Protein AF-A0A512IQQ2-F1 (afdb_monomer)

Foldseek 3Di:
DDDPVVVLLVVLLVQLVVQVVVVHHSLVSSCVVDPPPDSVSSVVSVVVNVVVVVVVVVVVCCPDPNVVVVVVVVVVVVVVVPDD

pLDDT: mean 90.09, std 12.2, range [49.31, 98.69]

Solvent-accessible surface area (backbone atoms only — not comparable to full-atom values): 4737 Å² total; per-residue (Å²): 133,82,52,73,66,56,5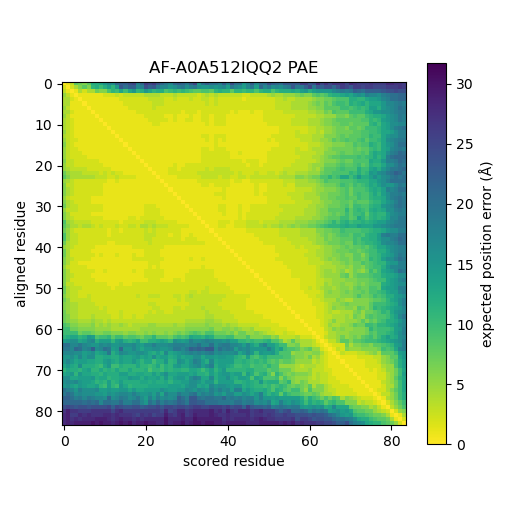5,50,48,51,53,43,30,50,44,22,53,58,27,46,77,69,76,42,66,20,62,62,48,30,49,68,76,44,70,89,62,56,65,70,57,50,51,50,30,50,52,50,49,52,49,54,52,51,49,56,49,50,63,49,39,62,75,36,72,62,28,54,53,52,52,50,51,54,56,49,56,56,58,74,70,64,83,124

Secondary structure (DSSP, 8-state):
---HHHHHHHHHHHHHHHHHHTTS-HHHHHHHHSTT--HHHHHHHHHHHHHHHHHHHHHHHHTSHHHHHHHHHHHHHHHHT---

Structure (mmCIF, N/CA/C/O backbone):
data_AF-A0A512IQQ2-F1
#
_entry.id   AF-A0A512IQQ2-F1
#
loop_
_atom_site.group_PDB
_atom_site.id
_atom_site.type_symbol
_atom_site.label_atom_id
_atom_site.label_alt_id
_atom_site.label_comp_id
_atom_site.label_asym_id
_atom_site.label_entity_id
_atom_site.label_seq_id
_atom_site.pdbx_PDB_ins_code
_atom_site.Cartn_x
_atom_site.Cartn_y
_atom_site.Cartn_z
_atom_site.occupancy
_atom_site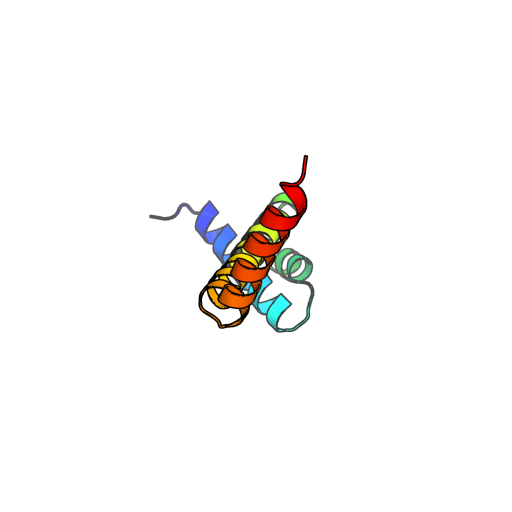.B_iso_or_equiv
_atom_site.auth_seq_id
_atom_site.auth_comp_id
_atom_site.auth_asym_id
_atom_site.auth_atom_id
_atom_site.pdbx_PDB_model_num
ATOM 1 N N . MET A 1 1 ? -0.662 19.080 13.944 1.00 49.31 1 MET A N 1
ATOM 2 C CA . MET A 1 1 ? -1.157 17.849 14.601 1.00 49.31 1 MET A CA 1
ATOM 3 C C . MET A 1 1 ? -2.013 17.082 13.604 1.00 49.31 1 MET A C 1
ATOM 5 O O . MET A 1 1 ? -2.852 17.706 12.963 1.00 49.31 1 MET A O 1
ATOM 9 N N . SER A 1 2 ? -1.772 15.783 13.404 1.00 69.19 2 SER A N 1
ATOM 10 C CA . SER A 1 2 ? -2.641 14.949 12.562 1.00 69.19 2 SER A CA 1
ATOM 11 C C . SER A 1 2 ? -3.980 14.740 13.269 1.00 69.19 2 SER A C 1
ATOM 13 O O . SER A 1 2 ? -4.008 14.549 14.482 1.00 69.19 2 SER A O 1
ATOM 15 N N . THR A 1 3 ? -5.085 14.776 12.532 1.00 89.75 3 THR A N 1
ATOM 16 C CA . THR A 1 3 ? -6.408 14.466 13.084 1.00 89.75 3 THR A CA 1
ATOM 17 C C . THR A 1 3 ? -6.487 12.994 13.501 1.00 89.75 3 THR A C 1
ATOM 19 O O . THR A 1 3 ? -5.751 12.165 12.963 1.00 89.75 3 THR A O 1
ATOM 22 N N . ALA A 1 4 ? -7.408 12.652 14.411 1.00 92.88 4 ALA A N 1
ATOM 23 C CA . ALA A 1 4 ? -7.658 11.261 14.811 1.00 92.88 4 ALA A CA 1
ATOM 24 C C . ALA A 1 4 ? -7.917 10.353 13.594 1.00 92.88 4 ALA A C 1
ATOM 26 O O . ALA A 1 4 ? -7.402 9.244 13.519 1.00 92.88 4 ALA A O 1
ATOM 27 N N . ARG A 1 5 ? -8.622 10.877 12.581 1.00 93.56 5 ARG A N 1
ATOM 28 C CA . ARG A 1 5 ? -8.824 10.206 11.291 1.00 93.56 5 ARG A CA 1
ATOM 29 C C . ARG A 1 5 ? -7.507 9.786 10.628 1.00 93.56 5 ARG A C 1
ATOM 31 O O . ARG A 1 5 ? -7.353 8.621 10.294 1.00 93.56 5 ARG A O 1
ATOM 38 N N . LYS A 1 6 ? -6.551 10.710 10.483 1.00 94.75 6 LYS A N 1
ATOM 39 C CA . LYS A 1 6 ? -5.258 10.426 9.835 1.00 94.75 6 LYS A CA 1
ATOM 40 C C . LYS A 1 6 ? -4.428 9.403 10.607 1.00 94.75 6 LYS A C 1
ATOM 42 O O . LYS A 1 6 ? -3.690 8.640 10.002 1.00 94.75 6 LYS A O 1
ATOM 47 N N . GLN A 1 7 ? -4.537 9.394 11.935 1.00 95.75 7 GLN A N 1
ATOM 48 C CA . GLN A 1 7 ? -3.851 8.403 12.769 1.00 95.75 7 GLN A CA 1
ATOM 49 C C . GLN A 1 7 ? -4.423 6.999 12.551 1.00 95.75 7 GLN A C 1
ATOM 51 O O . GLN A 1 7 ? -3.660 6.043 12.458 1.00 95.75 7 GLN A O 1
ATOM 56 N N . VAL A 1 8 ? -5.749 6.884 12.425 1.00 95.81 8 VAL A N 1
ATOM 57 C CA . VAL A 1 8 ? -6.416 5.611 12.120 1.00 95.81 8 VAL A CA 1
ATOM 58 C C . VAL A 1 8 ? -6.068 5.131 10.712 1.00 95.81 8 VAL A C 1
ATOM 60 O O . VAL A 1 8 ? -5.659 3.987 10.559 1.00 95.81 8 VAL A O 1
ATOM 63 N N . GLU A 1 9 ? -6.161 6.000 9.700 1.00 97.62 9 GLU A N 1
ATOM 64 C CA . GLU A 1 9 ? -5.797 5.659 8.314 1.00 97.62 9 GLU A CA 1
ATOM 65 C C . GLU A 1 9 ? -4.333 5.193 8.225 1.00 97.62 9 GLU A C 1
ATOM 67 O O . GLU A 1 9 ? -4.058 4.150 7.639 1.00 97.62 9 GLU A O 1
ATOM 72 N N . ALA A 1 10 ? -3.400 5.883 8.892 1.00 97.62 10 ALA A N 1
ATOM 73 C CA . ALA A 1 10 ? -1.996 5.473 8.939 1.00 97.62 10 ALA A CA 1
ATOM 74 C C . ALA A 1 10 ? -1.792 4.100 9.604 1.00 97.62 10 ALA A C 1
ATOM 76 O O . ALA A 1 10 ? -1.002 3.292 9.122 1.00 97.62 10 ALA A O 1
ATOM 77 N N . ALA A 1 11 ? -2.513 3.810 10.692 1.00 98.12 11 ALA A N 1
ATOM 78 C CA . ALA A 1 11 ? -2.438 2.509 11.350 1.00 98.12 11 ALA A CA 1
ATOM 79 C C . ALA A 1 11 ? -3.010 1.381 10.471 1.00 98.12 11 ALA A C 1
ATOM 81 O O . ALA A 1 11 ? -2.431 0.299 10.417 1.00 98.12 11 ALA A O 1
ATOM 82 N N . ILE A 1 12 ? -4.107 1.637 9.748 1.00 98.62 12 ILE A N 1
ATOM 83 C CA . ILE A 1 12 ? -4.676 0.692 8.776 1.00 98.62 12 ILE A CA 1
ATOM 84 C C . ILE A 1 12 ? -3.674 0.420 7.646 1.00 98.62 12 ILE A C 1
ATOM 86 O O . ILE A 1 12 ? -3.417 -0.741 7.335 1.00 98.62 12 ILE A O 1
ATOM 90 N N . ILE A 1 13 ? -3.076 1.470 7.073 1.00 98.62 13 ILE A N 1
ATOM 91 C CA . ILE A 1 13 ? -2.052 1.364 6.021 1.00 98.62 13 ILE A CA 1
ATOM 92 C C . ILE A 1 13 ? -0.872 0.508 6.485 1.00 98.62 13 ILE A C 1
ATOM 94 O O . ILE A 1 13 ? -0.425 -0.359 5.738 1.00 98.62 13 ILE A O 1
ATOM 98 N N . GLN A 1 14 ? -0.398 0.697 7.719 1.00 98.56 14 GLN A N 1
ATOM 99 C CA . GLN A 1 14 ? 0.705 -0.105 8.250 1.00 98.56 14 GLN A CA 1
ATOM 100 C C . GLN A 1 14 ? 0.349 -1.596 8.323 1.00 98.56 14 GLN A C 1
ATOM 102 O O . GLN A 1 14 ? 1.147 -2.432 7.913 1.00 98.56 14 GLN A O 1
ATOM 107 N N . ILE A 1 15 ? -0.859 -1.940 8.784 1.00 98.62 15 ILE A N 1
ATOM 108 C CA . ILE A 1 15 ? -1.307 -3.341 8.841 1.00 98.62 15 ILE A CA 1
ATOM 109 C C . ILE A 1 15 ? -1.393 -3.952 7.443 1.00 98.62 15 ILE A C 1
ATOM 111 O O . ILE A 1 15 ? -0.981 -5.096 7.255 1.00 98.62 15 ILE A O 1
ATOM 115 N N . ILE A 1 16 ? -1.908 -3.197 6.469 1.00 98.69 16 ILE A N 1
ATOM 116 C CA . ILE A 1 16 ? -1.954 -3.625 5.068 1.00 98.69 16 ILE A CA 1
ATOM 117 C C . ILE A 1 16 ? -0.536 -3.901 4.562 1.00 98.69 16 ILE A C 1
ATOM 119 O O . ILE A 1 16 ? -0.284 -4.977 4.027 1.00 98.69 16 ILE A O 1
ATOM 12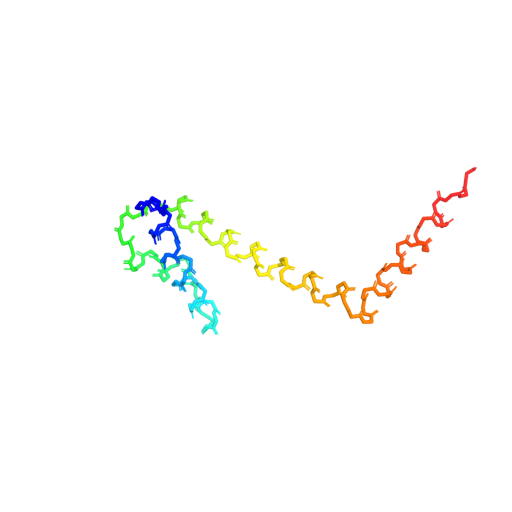3 N N . ALA A 1 17 ? 0.396 -2.970 4.783 1.00 98.38 17 ALA A N 1
ATOM 124 C CA . ALA A 1 17 ? 1.783 -3.106 4.354 1.00 98.38 17 ALA A CA 1
ATOM 125 C C . ALA A 1 17 ? 2.460 -4.349 4.953 1.00 98.38 17 ALA A C 1
ATOM 127 O O . ALA A 1 17 ? 3.106 -5.108 4.229 1.00 98.38 17 ALA A O 1
ATOM 128 N N . ASP A 1 18 ? 2.284 -4.580 6.256 1.00 98.38 18 ASP A N 1
ATOM 129 C CA . ASP A 1 18 ? 2.881 -5.718 6.961 1.00 98.38 18 ASP A CA 1
ATOM 130 C C . ASP A 1 18 ? 2.310 -7.057 6.474 1.00 98.38 18 ASP A C 1
ATOM 132 O O . ASP A 1 18 ? 3.044 -8.042 6.357 1.00 98.38 18 ASP A O 1
ATOM 136 N N . ALA A 1 19 ? 1.007 -7.100 6.193 1.00 98.31 19 ALA A N 1
ATOM 137 C CA . ALA A 1 19 ? 0.306 -8.267 5.669 1.00 98.31 19 ALA A CA 1
ATOM 138 C C . ALA A 1 19 ? 0.755 -8.609 4.238 1.00 98.31 19 ALA A C 1
ATOM 140 O O . ALA A 1 19 ? 1.161 -9.739 3.959 1.00 98.31 19 ALA A O 1
ATOM 141 N N . GLU A 1 20 ? 0.781 -7.620 3.350 1.00 97.94 20 GLU A N 1
ATOM 142 C CA . GLU A 1 20 ? 1.203 -7.789 1.957 1.00 97.94 20 GLU A CA 1
ATOM 143 C C . GLU A 1 20 ? 2.684 -8.194 1.864 1.00 97.94 20 GLU A C 1
ATOM 145 O O . GLU A 1 20 ? 3.051 -9.067 1.077 1.00 97.94 20 GLU A O 1
ATOM 150 N N . ALA A 1 21 ? 3.541 -7.655 2.741 1.00 97.31 21 ALA A N 1
ATOM 151 C CA . ALA A 1 21 ? 4.944 -8.067 2.850 1.00 97.31 21 ALA A CA 1
ATOM 152 C C . ALA A 1 21 ? 5.117 -9.542 3.265 1.00 97.31 21 ALA A C 1
ATOM 154 O O . ALA A 1 21 ? 6.140 -10.156 2.962 1.00 97.31 21 ALA A O 1
ATOM 155 N N . GLN A 1 22 ? 4.121 -10.121 3.938 1.00 97.75 22 GLN A N 1
ATOM 156 C CA . GLN A 1 22 ? 4.070 -11.536 4.315 1.00 97.75 22 GLN A CA 1
ATOM 157 C C . GLN A 1 22 ? 3.339 -12.403 3.274 1.00 97.75 22 GLN A C 1
ATOM 159 O O . GLN A 1 22 ? 3.201 -13.610 3.476 1.00 97.75 22 GLN A O 1
ATOM 164 N N . GLY A 1 23 ? 2.873 -11.815 2.167 1.00 97.38 23 GLY A N 1
ATOM 165 C CA . GLY A 1 23 ? 2.115 -12.514 1.129 1.00 97.38 23 GLY A CA 1
ATOM 166 C C . GLY A 1 23 ? 0.698 -12.903 1.555 1.00 97.38 23 GLY A C 1
ATOM 167 O O . GLY A 1 23 ? 0.143 -13.862 1.018 1.00 97.38 23 GLY A O 1
ATOM 168 N N . VAL A 1 24 ? 0.118 -12.199 2.532 1.00 97.50 24 VAL A N 1
ATOM 169 C CA . VAL A 1 24 ? -1.280 -12.377 2.947 1.00 97.50 24 VAL A CA 1
ATOM 170 C C . VAL A 1 24 ? -2.120 -11.165 2.544 1.00 97.50 24 VAL A C 1
ATOM 172 O O . VAL A 1 24 ? -1.606 -10.062 2.406 1.00 97.50 24 VAL A O 1
ATOM 175 N N . ASP A 1 25 ? -3.428 -11.372 2.372 1.00 97.88 25 ASP A N 1
ATOM 176 C CA . ASP A 1 25 ? -4.365 -10.318 1.966 1.00 97.88 25 ASP A CA 1
ATOM 177 C C . ASP A 1 25 ? -4.409 -9.179 3.003 1.00 97.88 25 ASP A C 1
ATOM 179 O O . ASP A 1 25 ? -4.883 -9.359 4.136 1.00 97.88 25 ASP A O 1
ATOM 183 N N . GLY A 1 26 ? -3.910 -8.003 2.607 1.00 98.06 26 GLY A N 1
ATOM 184 C CA . GLY A 1 26 ? -3.809 -6.837 3.478 1.00 98.06 26 GLY A CA 1
ATOM 185 C C . GLY A 1 26 ? -5.159 -6.247 3.875 1.00 98.06 26 GLY A C 1
ATOM 186 O O . GLY A 1 26 ? -5.331 -5.827 5.022 1.00 98.06 26 GLY A O 1
ATOM 187 N N . VAL A 1 27 ? -6.148 -6.268 2.980 1.00 98.00 27 VAL A N 1
ATOM 188 C CA . VAL A 1 27 ? -7.491 -5.741 3.262 1.00 98.00 27 VAL A CA 1
ATOM 189 C C . VAL A 1 27 ? -8.208 -6.634 4.267 1.00 98.00 27 VAL A C 1
ATOM 191 O O . VAL A 1 27 ? -8.799 -6.139 5.228 1.00 98.00 27 VAL A O 1
ATOM 194 N N . LEU A 1 28 ? -8.101 -7.954 4.115 1.00 98.00 28 LEU A N 1
ATOM 195 C CA . LEU A 1 28 ? -8.646 -8.907 5.077 1.00 98.00 28 LEU A CA 1
ATOM 196 C C . LEU A 1 28 ? -7.957 -8.790 6.447 1.00 98.00 28 LEU A C 1
ATOM 198 O O . LEU A 1 28 ? -8.627 -8.876 7.481 1.00 98.00 28 LEU A O 1
ATOM 202 N N . ALA A 1 29 ? -6.638 -8.577 6.480 1.00 98.38 29 ALA A N 1
ATOM 203 C CA . ALA A 1 29 ? -5.908 -8.325 7.723 1.00 98.38 29 ALA A CA 1
ATOM 204 C C . ALA A 1 29 ? -6.390 -7.036 8.412 1.00 98.38 29 ALA A C 1
ATOM 206 O O . ALA A 1 29 ? -6.692 -7.049 9.609 1.00 98.38 29 ALA A O 1
ATOM 207 N N . ALA A 1 30 ? -6.557 -5.95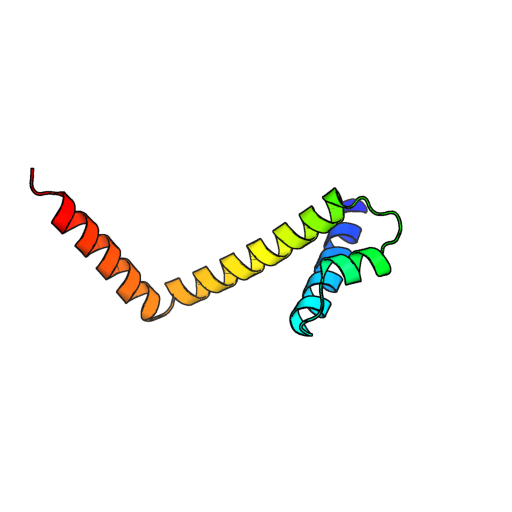3 7.650 1.00 98.19 30 ALA A N 1
ATOM 208 C CA . ALA A 1 30 ? -7.091 -4.692 8.149 1.00 98.19 30 ALA A CA 1
ATOM 209 C C . ALA A 1 30 ? -8.529 -4.828 8.668 1.00 98.19 30 ALA A C 1
ATOM 211 O O . ALA A 1 30 ? -8.836 -4.333 9.751 1.00 98.19 30 ALA A O 1
ATOM 212 N N . HIS A 1 31 ? -9.392 -5.565 7.963 1.00 98.00 31 HIS A N 1
ATOM 213 C CA . HIS A 1 31 ? -10.766 -5.829 8.395 1.00 98.00 31 HIS A CA 1
ATOM 214 C C . HIS A 1 31 ? -10.812 -6.581 9.738 1.00 98.00 31 HIS A C 1
ATOM 216 O O . HIS A 1 31 ? -11.681 -6.328 10.574 1.00 98.00 31 HIS A O 1
ATOM 222 N N . ARG A 1 32 ? -9.878 -7.510 9.981 1.00 97.94 32 ARG A N 1
ATOM 223 C CA . ARG A 1 32 ? -9.770 -8.226 11.267 1.00 97.94 32 ARG A CA 1
ATOM 224 C C . ARG A 1 32 ? -9.267 -7.326 12.396 1.00 97.94 32 ARG A C 1
ATOM 226 O O . ARG A 1 32 ? -9.733 -7.467 13.523 1.00 97.94 32 ARG A O 1
ATOM 233 N N . ALA A 1 33 ? -8.327 -6.430 12.102 1.00 97.81 33 ALA A N 1
ATOM 234 C CA . ALA A 1 33 ? -7.730 -5.536 13.091 1.00 97.81 33 ALA A CA 1
ATOM 235 C C . ALA A 1 33 ? -8.618 -4.330 13.442 1.00 97.81 33 ALA A C 1
ATOM 237 O O . ALA A 1 33 ? -8.594 -3.860 14.578 1.00 97.81 33 ALA A O 1
ATOM 238 N N . PHE A 1 34 ? -9.424 -3.855 12.491 1.00 96.94 34 PHE A N 1
ATOM 239 C CA . PHE A 1 34 ? -10.312 -2.703 12.641 1.00 96.94 34 PHE A CA 1
ATOM 240 C C . PHE A 1 34 ? -11.774 -3.069 12.337 1.00 96.94 34 PHE A C 1
ATOM 242 O O . PHE A 1 34 ? -12.366 -2.535 11.388 1.00 96.94 34 PHE A O 1
ATOM 249 N N . PRO A 1 35 ? -12.387 -3.964 13.137 1.00 96.56 35 PRO A N 1
ATOM 250 C CA . PRO A 1 35 ? -13.751 -4.416 12.900 1.00 96.56 35 PRO A CA 1
ATOM 251 C C . PRO A 1 35 ? -14.738 -3.244 12.961 1.00 96.56 35 PRO A C 1
ATOM 253 O O . PRO A 1 35 ? -14.679 -2.405 13.860 1.00 96.56 35 PRO A O 1
ATOM 256 N N . GLY A 1 36 ? -15.662 -3.194 12.001 1.00 95.44 36 GLY A N 1
ATOM 257 C CA . GLY A 1 36 ? -16.659 -2.124 11.887 1.00 95.44 36 GLY A CA 1
ATOM 258 C C . GLY A 1 36 ? -16.196 -0.900 11.091 1.00 95.44 36 GLY A C 1
ATOM 259 O O . GLY A 1 36 ? -16.998 0.004 10.857 1.00 95.44 36 GLY A O 1
ATOM 260 N N . THR A 1 37 ? -14.943 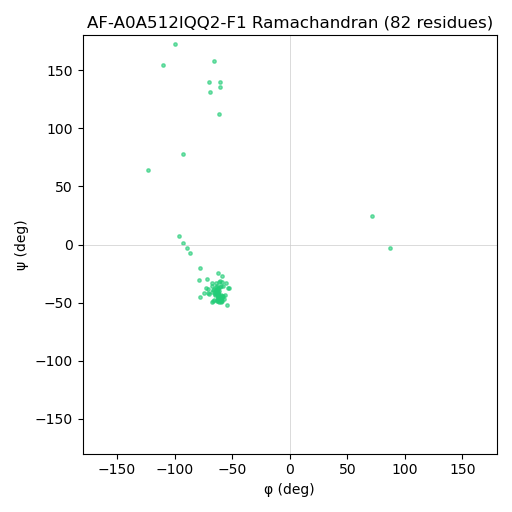-0.871 10.631 1.00 97.19 37 THR A N 1
ATOM 261 C CA . THR A 1 37 ? -14.504 0.122 9.643 1.00 97.19 37 THR A CA 1
ATOM 262 C C . THR A 1 37 ? -15.172 -0.172 8.298 1.00 97.19 37 THR A C 1
ATOM 264 O O . THR A 1 37 ? -15.129 -1.320 7.861 1.00 97.19 37 THR A O 1
ATOM 267 N N . PRO A 1 38 ? -15.782 0.820 7.621 1.00 97.94 38 PRO A N 1
ATOM 268 C CA . PRO A 1 38 ? -16.391 0.595 6.315 1.00 97.94 38 PRO A CA 1
ATOM 269 C C . PRO A 1 38 ? -15.372 0.114 5.280 1.00 97.94 38 PRO A C 1
ATOM 271 O O . PRO A 1 38 ? -14.280 0.678 5.185 1.00 97.94 38 PRO A O 1
ATOM 274 N N . ASP A 1 39 ? -15.765 -0.842 4.437 1.00 97.50 39 ASP A N 1
ATOM 275 C CA . ASP A 1 39 ? -14.895 -1.402 3.394 1.00 97.50 39 ASP A CA 1
ATOM 276 C C . ASP A 1 39 ? -14.295 -0.327 2.486 1.00 97.50 39 ASP A C 1
ATOM 278 O O . ASP A 1 39 ? -13.130 -0.402 2.118 1.00 97.50 39 ASP A O 1
ATOM 282 N N . THR A 1 40 ? -15.051 0.725 2.164 1.00 97.94 40 THR A N 1
ATOM 283 C CA . THR A 1 40 ? -14.560 1.838 1.338 1.00 97.94 40 THR A CA 1
ATOM 284 C C . THR A 1 40 ? -13.370 2.569 1.961 1.00 97.94 40 THR A C 1
ATOM 286 O O . THR A 1 40 ? -12.504 3.049 1.233 1.00 97.94 40 THR A O 1
ATOM 289 N N . VAL A 1 41 ? -13.292 2.638 3.293 1.00 97.94 41 VAL A N 1
ATOM 290 C CA . VAL A 1 41 ? -12.145 3.217 4.006 1.00 97.94 41 VAL A CA 1
ATOM 291 C C . VAL A 1 41 ? -10.954 2.264 3.953 1.00 97.94 41 VAL A C 1
ATOM 293 O O . VAL A 1 41 ? -9.838 2.714 3.701 1.00 97.94 41 VAL A O 1
ATOM 296 N N . LEU A 1 42 ? -11.185 0.960 4.136 1.00 98.38 42 LEU A N 1
ATOM 297 C CA . LEU A 1 42 ? -10.135 -0.061 4.058 1.00 98.38 42 LEU A CA 1
ATOM 298 C C . LEU A 1 42 ? -9.516 -0.115 2.656 1.00 98.38 42 LEU A C 1
ATOM 300 O O . LEU A 1 42 ? -8.298 -0.026 2.520 1.00 98.38 42 LEU A O 1
ATOM 304 N N . TRP A 1 43 ? -10.350 -0.164 1.617 1.00 98.44 43 TRP A N 1
ATOM 305 C CA . TRP A 1 43 ? -9.910 -0.101 0.224 1.00 98.44 43 TRP A CA 1
ATOM 306 C C . TRP A 1 43 ? -9.225 1.223 -0.106 1.00 98.44 43 TRP A C 1
ATOM 308 O O . TRP A 1 43 ? -8.217 1.218 -0.800 1.00 98.44 43 TRP A O 1
ATOM 318 N N . GLY A 1 44 ? -9.705 2.347 0.435 1.00 98.44 44 GLY A N 1
ATOM 319 C CA . GLY A 1 44 ? -9.030 3.638 0.288 1.00 98.44 44 GLY A CA 1
ATOM 320 C C . GLY A 1 44 ? -7.611 3.631 0.867 1.00 98.44 44 GLY A C 1
ATOM 321 O O . GLY A 1 44 ? -6.683 4.110 0.218 1.00 98.44 44 GLY A O 1
ATOM 322 N N . CYS A 1 45 ? -7.426 3.035 2.048 1.00 98.50 45 CYS A N 1
ATOM 323 C CA . CYS A 1 45 ? -6.108 2.863 2.664 1.00 98.50 45 CYS A CA 1
ATOM 324 C C . CYS A 1 45 ? -5.212 1.926 1.840 1.00 98.50 45 CYS A C 1
ATOM 326 O O . CYS A 1 45 ? -4.042 2.234 1.628 1.00 98.50 45 CYS A O 1
ATOM 328 N N . TRP A 1 46 ? -5.76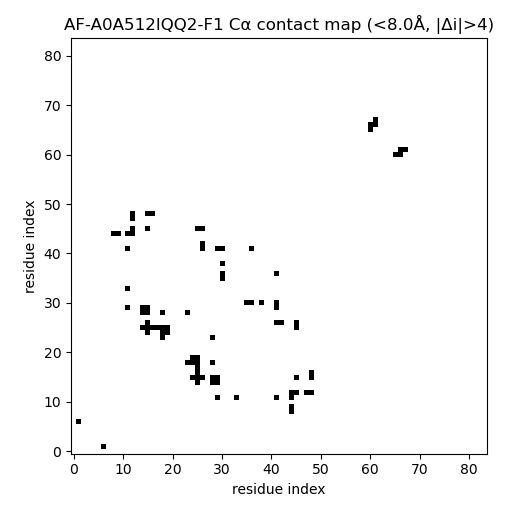0 0.819 1.328 1.00 98.44 46 TRP A N 1
ATOM 329 C CA . TRP A 1 46 ? -5.025 -0.102 0.455 1.00 98.44 46 TRP A CA 1
ATOM 330 C C . TRP A 1 46 ? -4.574 0.578 -0.841 1.00 98.44 46 TRP A C 1
ATOM 332 O O . TRP A 1 46 ? -3.404 0.496 -1.202 1.00 98.44 46 TRP A O 1
ATOM 342 N N . SER A 1 47 ? -5.464 1.324 -1.501 1.00 98.38 47 SER A N 1
ATOM 343 C CA . SER A 1 47 ? -5.128 2.076 -2.714 1.00 98.38 47 SER A CA 1
ATOM 344 C C . SER A 1 47 ? -4.076 3.150 -2.458 1.00 98.38 47 SER A C 1
ATOM 346 O O . SER A 1 47 ? -3.215 3.363 -3.308 1.00 98.38 47 SER A O 1
ATOM 348 N N . GLN A 1 48 ? -4.118 3.822 -1.303 1.00 98.25 48 GLN A N 1
ATOM 349 C CA . GLN A 1 48 ? -3.073 4.775 -0.933 1.00 98.25 48 GLN A CA 1
ATOM 350 C C . GLN A 1 48 ? -1.718 4.072 -0.785 1.00 98.25 48 GLN A C 1
ATOM 352 O O . GLN A 1 48 ? -0.736 4.519 -1.373 1.00 98.25 48 GLN A O 1
ATOM 357 N N . TRP A 1 49 ? -1.671 2.963 -0.044 1.00 98.12 49 TRP A N 1
ATOM 358 C CA . TRP A 1 49 ? -0.455 2.174 0.141 1.00 98.12 49 TRP A CA 1
ATOM 359 C C . TRP A 1 49 ? 0.125 1.663 -1.189 1.00 98.12 49 TRP A C 1
ATOM 361 O O . TRP A 1 49 ? 1.315 1.846 -1.452 1.00 98.12 49 TRP A O 1
ATOM 371 N N . ASP A 1 50 ? -0.699 1.067 -2.056 1.00 98.00 50 ASP A N 1
ATOM 372 C CA . ASP A 1 50 ? -0.231 0.542 -3.345 1.00 98.00 50 ASP A CA 1
ATOM 373 C C . ASP A 1 50 ? 0.201 1.668 -4.299 1.00 98.00 50 ASP A C 1
ATOM 375 O O . ASP A 1 50 ? 1.182 1.524 -5.033 1.00 98.00 50 ASP A O 1
ATOM 379 N N . GLY A 1 51 ? -0.458 2.830 -4.227 1.00 97.81 51 GLY A N 1
ATOM 380 C CA . GLY A 1 51 ? -0.042 4.041 -4.931 1.00 97.81 51 GLY A CA 1
ATOM 381 C C . GLY A 1 51 ? 1.344 4.526 -4.496 1.00 97.81 51 GLY A C 1
ATOM 382 O O . GLY A 1 51 ? 2.208 4.743 -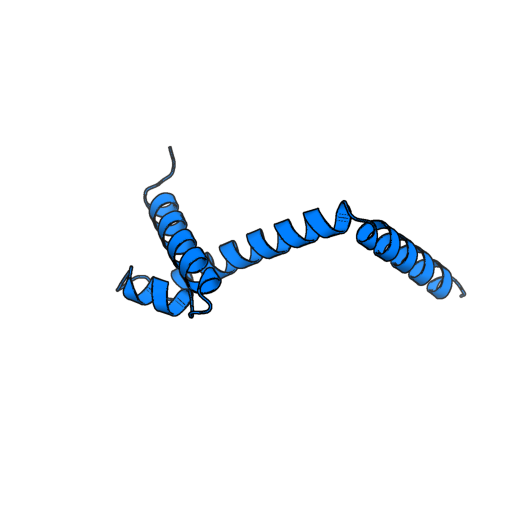5.344 1.00 97.81 51 GLY A O 1
ATOM 383 N N . GLU A 1 52 ? 1.594 4.635 -3.187 1.00 96.00 52 GLU A N 1
ATOM 384 C CA . GLU A 1 52 ? 2.907 5.013 -2.638 1.00 96.00 52 GLU A CA 1
ATOM 385 C C . GLU A 1 52 ? 4.000 4.001 -3.030 1.00 96.00 52 GLU A C 1
ATOM 387 O O . GLU A 1 52 ? 5.114 4.386 -3.398 1.00 96.00 52 GLU A O 1
ATOM 392 N N . ARG A 1 53 ? 3.678 2.702 -3.023 1.00 95.62 53 ARG A N 1
ATOM 393 C CA . ARG A 1 53 ? 4.587 1.630 -3.453 1.00 95.62 53 ARG A CA 1
ATOM 394 C C . ARG A 1 53 ? 4.915 1.713 -4.945 1.00 95.62 53 ARG A C 1
ATOM 396 O O . ARG A 1 53 ? 6.075 1.559 -5.331 1.00 95.62 53 ARG A O 1
ATOM 403 N N . THR A 1 54 ? 3.908 1.967 -5.775 1.00 96.25 54 THR A N 1
ATOM 404 C CA . THR A 1 54 ? 4.062 2.128 -7.226 1.00 96.25 54 THR A CA 1
ATOM 405 C C . THR A 1 54 ? 4.904 3.358 -7.555 1.00 96.25 54 THR A C 1
ATOM 407 O O . THR A 1 54 ? 5.801 3.283 -8.393 1.00 96.25 54 THR A O 1
ATOM 410 N N . GLU A 1 55 ? 4.686 4.471 -6.855 1.00 95.69 55 GLU A N 1
ATOM 411 C CA . GLU A 1 55 ? 5.498 5.679 -7.012 1.00 95.69 55 GLU A CA 1
ATOM 412 C C . GLU A 1 55 ? 6.961 5.428 -6.624 1.00 95.69 55 GLU A C 1
ATOM 414 O O . GLU A 1 55 ? 7.876 5.776 -7.369 1.00 95.69 55 GLU A O 1
ATOM 419 N N . ALA A 1 56 ? 7.213 4.746 -5.503 1.00 92.50 56 ALA A N 1
ATOM 420 C CA . ALA A 1 56 ? 8.573 4.391 -5.094 1.00 92.50 56 ALA A CA 1
ATOM 421 C C . ALA A 1 56 ? 9.297 3.516 -6.138 1.00 92.50 56 ALA A C 1
ATOM 423 O O . ALA A 1 56 ? 10.511 3.656 -6.349 1.00 92.50 56 ALA A O 1
ATOM 424 N N . TRP A 1 57 ? 8.561 2.629 -6.814 1.00 93.31 57 TRP A N 1
ATOM 425 C CA . TRP A 1 57 ? 9.086 1.860 -7.938 1.00 93.31 57 TRP A CA 1
ATOM 426 C C . TRP A 1 57 ? 9.435 2.759 -9.132 1.00 93.31 57 TRP A C 1
ATOM 428 O O . TRP A 1 57 ? 10.563 2.678 -9.623 1.00 93.31 57 TRP A O 1
ATOM 438 N N . TRP A 1 58 ? 8.550 3.676 -9.544 1.00 90.25 58 TRP A N 1
ATOM 439 C CA . TRP A 1 58 ? 8.838 4.633 -10.624 1.00 90.25 58 TRP A CA 1
ATOM 440 C C . TRP A 1 58 ? 10.079 5.479 -10.336 1.00 90.25 58 TRP A C 1
ATOM 442 O O . TRP A 1 58 ? 10.989 5.534 -11.162 1.00 90.25 58 TRP A O 1
ATOM 452 N N . GLN A 1 59 ? 10.194 6.024 -9.125 1.00 89.44 59 GLN A N 1
ATOM 453 C CA . GLN A 1 59 ? 11.372 6.779 -8.683 1.00 89.44 59 GLN A CA 1
ATOM 454 C C . GLN A 1 59 ? 12.668 5.952 -8.735 1.00 89.44 59 GLN A C 1
ATOM 456 O O . GLN A 1 59 ? 13.775 6.487 -8.846 1.00 89.44 59 GLN A O 1
ATOM 461 N N . THR A 1 60 ? 12.569 4.629 -8.617 1.00 88.44 60 THR A N 1
ATOM 462 C CA . THR A 1 60 ? 13.716 3.724 -8.756 1.00 88.44 60 THR A CA 1
ATOM 463 C C . THR A 1 60 ? 14.070 3.516 -10.225 1.00 88.44 60 THR A C 1
ATOM 465 O O . THR A 1 60 ? 15.239 3.642 -10.591 1.00 88.44 60 THR A O 1
ATOM 468 N N . VAL A 1 61 ? 13.067 3.281 -11.072 1.00 86.31 61 VAL A N 1
ATOM 469 C CA . VAL A 1 61 ? 13.231 3.125 -12.521 1.00 86.31 61 VAL A CA 1
ATOM 470 C C . VAL A 1 61 ? 13.850 4.375 -13.143 1.00 86.31 61 VAL A C 1
ATOM 472 O O . VAL A 1 61 ? 14.855 4.267 -13.844 1.00 86.31 61 VAL A O 1
ATOM 475 N N . GLU A 1 62 ? 13.331 5.564 -12.835 1.00 84.94 62 GLU A N 1
ATOM 476 C CA . GLU A 1 62 ? 13.790 6.838 -13.406 1.00 84.94 62 GLU A CA 1
ATOM 477 C C . GLU A 1 62 ? 15.274 7.132 -13.145 1.00 84.94 62 GLU A C 1
ATOM 479 O O . GLU A 1 62 ? 15.949 7.737 -13.987 1.00 84.94 62 GLU A O 1
ATOM 484 N N . ARG A 1 63 ? 15.789 6.675 -11.996 1.00 80.75 63 ARG A N 1
ATOM 485 C CA . ARG A 1 63 ? 17.189 6.839 -11.572 1.00 80.75 63 ARG A CA 1
ATOM 486 C C . ARG A 1 63 ? 18.124 5.743 -12.085 1.00 80.75 63 ARG A C 1
ATOM 488 O O . ARG A 1 63 ? 19.333 5.842 -11.882 1.00 80.75 63 ARG A O 1
ATOM 495 N N . SER A 1 64 ? 17.588 4.701 -12.708 1.00 82.06 64 SER A N 1
ATOM 496 C CA . SER A 1 64 ? 18.352 3.550 -13.190 1.00 82.06 64 SER A CA 1
ATOM 497 C C . SER A 1 64 ? 18.644 3.631 -14.695 1.00 82.06 64 SER A C 1
ATOM 499 O O . SER A 1 64 ? 18.119 4.493 -15.403 1.00 82.06 64 SER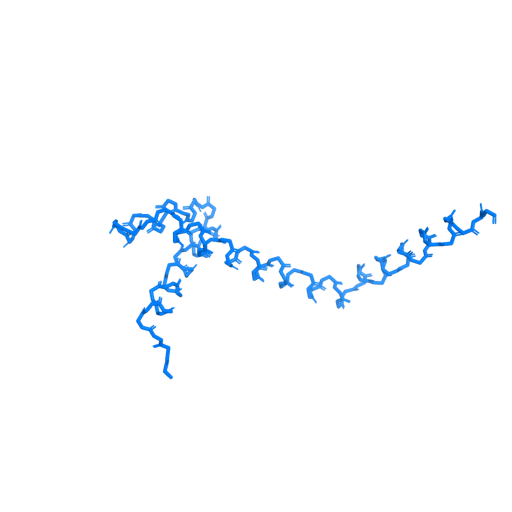 A O 1
ATOM 501 N N . ILE A 1 65 ? 19.468 2.700 -15.191 1.00 74.50 65 ILE A N 1
ATOM 502 C CA . ILE A 1 65 ? 19.709 2.496 -16.632 1.00 74.50 65 ILE A CA 1
ATOM 503 C C . ILE A 1 65 ? 18.382 2.257 -17.374 1.00 74.50 65 ILE A C 1
ATOM 505 O O . ILE A 1 65 ? 18.214 2.733 -18.498 1.00 74.50 65 ILE A O 1
ATOM 509 N N . ASP A 1 66 ? 17.402 1.622 -16.726 1.00 77.25 66 ASP A N 1
ATOM 510 C CA . ASP A 1 66 ? 16.073 1.399 -17.304 1.00 77.25 66 ASP A CA 1
ATOM 511 C C . ASP A 1 66 ? 15.363 2.723 -17.616 1.00 77.25 66 ASP A C 1
ATOM 513 O O . ASP A 1 66 ? 14.671 2.832 -18.626 1.00 77.25 66 ASP A O 1
ATOM 517 N N . GLY A 1 67 ? 15.607 3.775 -16.829 1.00 76.00 67 GLY A N 1
ATOM 518 C CA . GLY A 1 67 ? 15.102 5.117 -17.108 1.00 76.00 67 GLY A CA 1
ATOM 519 C C . GLY A 1 67 ? 15.661 5.705 -18.408 1.00 76.00 67 GLY A C 1
ATOM 520 O O . GLY A 1 67 ? 14.946 6.397 -19.132 1.00 76.00 67 GLY A O 1
ATOM 521 N N . GLU A 1 68 ? 16.920 5.420 -18.750 1.00 77.81 68 GLU A N 1
ATOM 522 C CA . GLU A 1 68 ? 17.509 5.836 -20.029 1.00 77.81 68 GLU A CA 1
ATOM 523 C C . GLU A 1 68 ? 16.921 5.045 -21.202 1.00 77.81 68 GLU A C 1
ATOM 525 O O . GLU A 1 68 ? 16.570 5.636 -22.225 1.00 77.81 68 GLU A O 1
ATOM 530 N N . ILE A 1 69 ? 16.729 3.735 -21.027 1.00 83.62 69 ILE A N 1
ATOM 531 C CA . ILE A 1 69 ? 16.080 2.872 -22.021 1.00 83.62 69 ILE A CA 1
ATOM 532 C C . ILE A 1 69 ? 14.651 3.354 -22.301 1.00 83.62 69 ILE A C 1
ATOM 534 O O . ILE A 1 69 ? 14.284 3.522 -23.464 1.00 83.62 69 ILE A O 1
ATOM 538 N N . ILE A 1 70 ? 13.866 3.646 -21.258 1.00 83.12 70 ILE A N 1
ATOM 539 C CA . ILE A 1 70 ? 12.495 4.161 -21.391 1.00 83.12 70 ILE A CA 1
ATOM 540 C C . ILE A 1 70 ? 12.490 5.508 -22.123 1.00 83.12 70 ILE A C 1
ATOM 542 O O . ILE A 1 70 ? 11.723 5.682 -23.070 1.00 83.12 70 ILE A O 1
ATOM 546 N N . ARG A 1 71 ? 13.369 6.451 -21.753 1.00 84.12 71 ARG A N 1
ATOM 547 C CA . ARG A 1 71 ? 13.478 7.747 -22.451 1.00 84.12 71 ARG A CA 1
ATOM 548 C C . ARG A 1 71 ? 13.808 7.570 -23.933 1.00 84.12 71 ARG A C 1
ATOM 550 O O . ARG A 1 71 ? 13.176 8.201 -24.778 1.00 84.12 71 ARG A O 1
ATOM 557 N N . ASN A 1 72 ? 14.753 6.690 -24.255 1.00 83.88 72 ASN A N 1
ATOM 558 C CA . ASN A 1 72 ? 15.136 6.403 -25.636 1.00 83.88 72 ASN A CA 1
ATOM 559 C C . ASN A 1 72 ? 13.982 5.769 -26.427 1.00 83.88 72 ASN A C 1
ATOM 561 O O . ASN A 1 72 ? 13.756 6.152 -27.576 1.00 83.88 72 ASN A O 1
ATOM 565 N N . ALA A 1 73 ? 13.215 4.866 -25.810 1.00 86.12 73 ALA A N 1
ATOM 566 C CA . ALA A 1 73 ? 12.030 4.264 -26.417 1.00 86.12 73 ALA A CA 1
ATOM 567 C C . ALA A 1 73 ? 10.933 5.304 -26.711 1.00 86.12 73 ALA A C 1
ATOM 569 O O . ALA A 1 73 ? 10.366 5.301 -27.802 1.00 86.12 73 ALA A O 1
ATOM 570 N N . VAL A 1 74 ? 10.681 6.241 -25.789 1.00 86.88 74 VAL A N 1
ATOM 571 C CA . VAL A 1 74 ? 9.726 7.347 -25.996 1.00 86.88 74 VAL A CA 1
ATOM 572 C C . VAL A 1 74 ? 10.169 8.255 -27.149 1.00 86.88 74 VAL A C 1
ATOM 574 O O . VAL A 1 74 ? 9.365 8.599 -28.015 1.00 86.88 74 VAL A O 1
ATOM 577 N N . VAL A 1 75 ? 11.457 8.612 -27.211 1.00 87.81 75 VAL A N 1
ATOM 578 C CA . VAL A 1 75 ? 12.011 9.427 -28.307 1.00 87.81 75 VAL A CA 1
ATOM 579 C C . VAL A 1 75 ? 11.907 8.707 -29.653 1.00 87.81 75 VAL A C 1
ATOM 581 O O . VAL A 1 75 ? 11.590 9.346 -30.657 1.00 87.81 75 VAL A O 1
ATOM 584 N N . ALA A 1 76 ? 12.163 7.398 -29.692 1.00 84.88 76 ALA A N 1
ATOM 585 C CA . ALA A 1 76 ? 12.011 6.594 -30.901 1.00 84.88 76 ALA A CA 1
ATOM 586 C C . ALA A 1 76 ? 10.546 6.555 -31.371 1.00 84.88 76 ALA A C 1
ATOM 588 O O . ALA A 1 76 ? 10.271 6.882 -32.523 1.00 84.88 76 ALA A O 1
ATOM 589 N N . ALA A 1 77 ? 9.601 6.292 -30.462 1.00 84.00 77 ALA A N 1
ATOM 590 C CA . ALA A 1 77 ? 8.171 6.262 -30.773 1.00 84.00 77 ALA A CA 1
ATOM 591 C C . ALA A 1 77 ? 7.653 7.590 -31.360 1.00 84.00 77 ALA A C 1
ATOM 593 O O . ALA A 1 77 ? 6.815 7.592 -32.261 1.00 84.00 77 ALA A O 1
ATOM 594 N N . HIS A 1 78 ? 8.179 8.730 -30.900 1.00 78.12 78 HIS A N 1
ATOM 595 C CA . HIS A 1 78 ? 7.833 10.038 -31.462 1.00 78.12 78 HIS A CA 1
ATOM 596 C C . HIS A 1 78 ? 8.415 10.296 -32.860 1.00 78.12 78 HIS A C 1
ATOM 598 O O . HIS A 1 78 ? 7.804 11.032 -33.634 1.00 78.12 78 HIS A O 1
ATOM 604 N N . LYS A 1 79 ? 9.570 9.712 -33.204 1.00 73.88 79 LYS A N 1
ATOM 605 C CA . LYS A 1 79 ? 10.170 9.852 -34.543 1.00 73.88 79 LYS A CA 1
ATOM 606 C C . LYS A 1 79 ? 9.410 9.048 -35.594 1.00 73.88 79 LYS A C 1
ATOM 608 O O . LYS A 1 79 ? 9.217 9.542 -36.701 1.00 73.88 79 LYS A O 1
ATOM 613 N N . ASP A 1 80 ? 8.923 7.869 -35.224 1.00 64.56 80 ASP A N 1
ATOM 614 C CA . ASP A 1 80 ? 8.220 6.974 -36.148 1.00 64.56 80 ASP A CA 1
ATOM 615 C C . ASP A 1 80 ? 6.766 7.414 -36.418 1.00 64.56 80 ASP A C 1
ATOM 617 O O . ASP A 1 80 ? 6.190 7.062 -37.444 1.00 64.56 80 ASP A O 1
ATOM 621 N N . GLY A 1 81 ? 6.180 8.241 -35.543 1.00 59.66 81 GLY A N 1
ATOM 622 C CA . GLY A 1 81 ? 4.847 8.835 -35.725 1.00 59.66 81 GLY A CA 1
ATOM 623 C C . GLY A 1 81 ? 4.815 10.183 -36.463 1.00 59.66 81 GLY A C 1
ATOM 624 O O . GLY A 1 81 ? 3.734 10.726 -36.671 1.00 59.66 81 GLY A O 1
ATOM 625 N N . GLY A 1 82 ? 5.974 10.747 -36.832 1.00 52.47 82 GLY A N 1
ATOM 626 C CA . GLY A 1 82 ? 6.104 12.075 -37.454 1.00 52.47 82 GLY A CA 1
ATOM 627 C C . GLY A 1 82 ? 6.196 12.085 -38.985 1.00 52.47 82 GLY A C 1
ATOM 628 O O . GLY A 1 82 ? 6.468 13.133 -39.565 1.00 52.47 82 GLY A O 1
ATOM 629 N N . GLY A 1 83 ? 6.013 10.938 -39.641 1.00 54.44 83 GLY A N 1
ATOM 630 C CA . GLY A 1 83 ? 5.971 10.824 -41.100 1.00 54.44 83 GLY A CA 1
ATOM 631 C C . GLY A 1 83 ? 4.544 10.919 -41.637 1.00 54.44 83 GLY A C 1
ATOM 632 O O . GLY A 1 83 ? 3.956 9.893 -41.970 1.00 54.44 83 GLY A O 1
ATOM 633 N N . ALA A 1 84 ? 4.002 12.134 -41.711 1.00 50.12 84 ALA A N 1
ATOM 634 C CA . ALA A 1 84 ? 2.832 12.472 -42.524 1.00 50.12 84 ALA A CA 1
ATOM 635 C C . ALA A 1 84 ? 3.166 13.672 -43.412 1.00 50.12 84 ALA A C 1
ATOM 637 O O . ALA A 1 84 ? 3.740 14.648 -42.876 1.00 50.12 84 ALA A O 1
#

Mean predicted aligned error: 7.1 Å

Organism: NCBI:txid1176176

Radius of gyration: 19.22 Å; Cα contacts (8 Å, |Δi|>4): 45; chains: 1; bounding box: 36×30×57 Å

Sequenc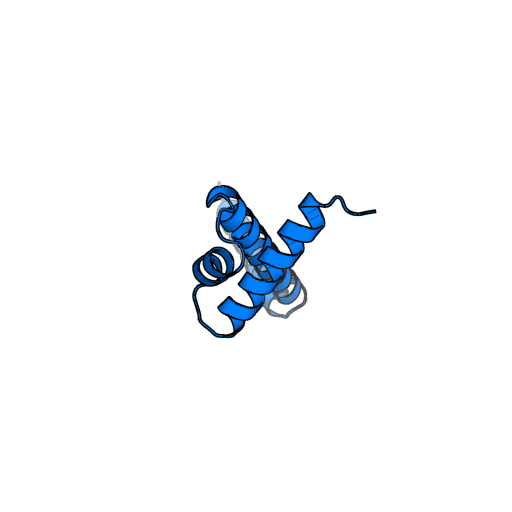e (84 aa):
MSTARKQVEAAIIQIIADAEAQGVDGVLAAHRAFPGTPDTVLWGCWSQWDGERTEAWWQTVERSIDGEIIRNAVVAAHKDGGGA